Protein AF-A0A519KR76-F1 (afdb_monomer_lite)

Secondary structure (DSSP, 8-state):
--TTGGGS-EEEEEEEETTEEEEEEEEEE--TT-SSEEEEEEEEEETT----PPP----------EEEE--PPPPTTSPPPBTTEESS--HHHHHHHTT--S-EEEEEEEESS-S-TT-TTSB--PPPPPP---HHHHHHHHHHHHHHHHHHHHHHHHHHHHH-S-----------------

pLDDT: mean 88.26, std 15.92, range [43.22, 98.44]

Sequence (182 aa):
VCPGLASAPFIELQSIHDGEAGVRLISACKPAGADFSLLIDRGFVGDGVTARPRVVETTLPLVMVGEFRTFDKPGAMSPAPRDGRFYARDTAAMAKALNVTGPVRPEAVFAVTAVNPEFPALRPSAPPAAFSNNHLGYAMTWFGLAIALVGFYVALLRRRTKKDVPQEASHRVRGDRKEEKS

Structure (mmCIF, N/CA/C/O backbone):
data_AF-A0A519KR76-F1
#
_entry.id   AF-A0A519KR76-F1
#
loop_
_atom_site.group_PDB
_atom_site.id
_atom_site.type_symbol
_atom_site.label_atom_id
_atom_site.label_alt_id
_atom_site.label_comp_id
_atom_site.label_asym_id
_atom_site.label_entity_id
_atom_site.label_seq_id
_atom_site.pdbx_PDB_ins_code
_atom_site.Cartn_x
_atom_site.Cartn_y
_atom_site.Cartn_z
_atom_site.occupancy
_atom_site.B_iso_or_equiv
_atom_site.auth_seq_id
_atom_site.auth_comp_id
_atom_site.auth_asym_id
_atom_site.auth_atom_id
_atom_site.pdbx_PDB_model_num
ATOM 1 N N . VAL A 1 1 ? -6.112 8.159 15.995 1.00 92.31 1 VAL A N 1
ATOM 2 C CA . VAL A 1 1 ? -6.722 6.881 16.438 1.00 92.31 1 VAL A CA 1
ATOM 3 C C . VAL A 1 1 ? -7.480 6.283 15.271 1.00 92.31 1 VAL A C 1
ATOM 5 O O . VAL A 1 1 ? -8.231 7.018 14.636 1.00 92.31 1 VAL A O 1
ATOM 8 N N . CYS A 1 2 ? -7.280 4.997 14.999 1.00 95.81 2 CYS A N 1
ATOM 9 C CA . CYS A 1 2 ? -7.997 4.232 13.982 1.00 95.81 2 CYS A CA 1
ATOM 10 C C . CYS A 1 2 ? -8.866 3.161 14.659 1.00 95.81 2 CYS A C 1
ATOM 12 O O . CYS A 1 2 ? -8.342 2.106 15.013 1.00 95.81 2 CYS A O 1
ATOM 14 N N . PRO A 1 3 ? -10.162 3.424 14.900 1.00 96.06 3 PRO A N 1
ATOM 15 C CA . PRO A 1 3 ? -11.053 2.451 15.526 1.00 96.06 3 PRO A CA 1
ATOM 16 C C . PRO A 1 3 ? -11.141 1.157 14.705 1.00 96.06 3 PRO A C 1
ATOM 18 O O . PRO A 1 3 ? -11.300 1.209 13.489 1.00 96.06 3 PRO A O 1
ATOM 21 N N . GLY A 1 4 ? -11.018 0.006 15.365 1.00 95.62 4 GLY A N 1
ATOM 22 C CA . GLY A 1 4 ? -11.203 -1.317 14.761 1.00 95.62 4 GLY A CA 1
ATOM 23 C C . GLY A 1 4 ? -10.078 -1.813 13.850 1.00 95.62 4 GLY A C 1
ATOM 24 O O . GLY A 1 4 ? -10.179 -2.916 13.320 1.00 95.62 4 GLY A O 1
ATOM 25 N N . LEU A 1 5 ? -8.991 -1.050 13.666 1.00 96.88 5 LEU A N 1
ATOM 26 C CA . LEU A 1 5 ? -7.976 -1.356 12.648 1.00 96.88 5 LEU A CA 1
ATOM 27 C C . LEU A 1 5 ? -7.366 -2.764 12.773 1.00 96.88 5 LEU A C 1
ATOM 29 O O . LEU A 1 5 ? -7.145 -3.423 11.759 1.00 96.88 5 LEU A O 1
ATOM 33 N N . ALA A 1 6 ? -7.111 -3.239 13.996 1.00 96.00 6 ALA A N 1
ATOM 34 C CA . ALA A 1 6 ? -6.491 -4.546 14.228 1.00 96.00 6 ALA A CA 1
ATOM 35 C C . ALA A 1 6 ? -7.322 -5.716 13.674 1.00 96.00 6 ALA A C 1
ATOM 37 O O . ALA A 1 6 ? -6.754 -6.730 13.270 1.00 96.00 6 ALA A O 1
ATOM 38 N N . SER A 1 7 ? -8.645 -5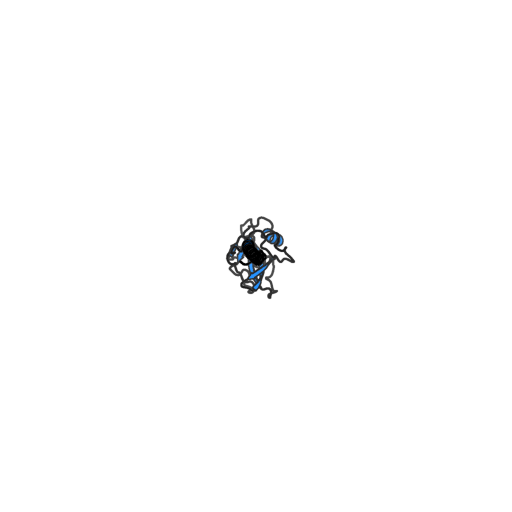.576 13.601 1.00 96.25 7 SER A N 1
ATOM 39 C CA . SER A 1 7 ? -9.553 -6.615 13.107 1.00 96.25 7 SER A CA 1
ATOM 40 C C . SER A 1 7 ? -10.289 -6.212 11.828 1.00 96.25 7 SER A C 1
ATOM 42 O O . SER A 1 7 ? -11.201 -6.919 11.397 1.00 96.25 7 SER A O 1
ATOM 44 N N . ALA A 1 8 ? -9.906 -5.091 11.211 1.00 97.00 8 ALA A N 1
ATOM 45 C CA . ALA A 1 8 ? -10.529 -4.599 9.994 1.00 97.00 8 ALA A CA 1
ATOM 46 C C . ALA A 1 8 ? -10.251 -5.536 8.803 1.00 97.00 8 ALA A C 1
ATOM 48 O O . ALA A 1 8 ? -9.183 -6.167 8.753 1.00 97.00 8 ALA A O 1
ATOM 49 N N . PRO A 1 9 ? -11.162 -5.585 7.809 1.00 97.06 9 PRO A N 1
ATOM 50 C CA . PRO A 1 9 ? -10.884 -6.209 6.524 1.00 97.06 9 PRO A CA 1
ATOM 51 C C . PRO A 1 9 ? -9.596 -5.663 5.906 1.00 97.06 9 PRO A C 1
ATOM 53 O O . PRO A 1 9 ? -9.215 -4.503 6.112 1.00 97.06 9 PRO A O 1
ATOM 56 N N . PHE A 1 10 ? -8.917 -6.507 5.143 1.00 97.25 10 PHE A N 1
ATOM 57 C CA . PHE A 1 10 ? -7.688 -6.146 4.459 1.00 97.25 10 PHE A CA 1
ATOM 58 C C . PHE A 1 10 ? -7.647 -6.753 3.059 1.00 97.25 10 PHE A C 1
ATOM 60 O O . PHE A 1 10 ? -8.273 -7.778 2.795 1.00 97.25 10 PHE A O 1
ATOM 67 N N . ILE A 1 11 ? -6.878 -6.115 2.184 1.00 97.81 11 ILE A N 1
ATOM 68 C CA . ILE A 1 11 ? -6.411 -6.700 0.927 1.00 97.81 11 ILE A CA 1
ATOM 69 C C . ILE A 1 11 ? -4.940 -7.074 1.068 1.00 97.81 11 ILE A C 1
ATOM 71 O O . ILE A 1 11 ? -4.237 -6.578 1.956 1.00 97.81 11 ILE A O 1
ATOM 75 N N . GLU A 1 12 ? -4.469 -7.938 0.178 1.00 97.88 12 GLU A N 1
ATOM 76 C CA . GLU A 1 12 ? -3.053 -8.276 0.086 1.00 97.88 12 GLU A CA 1
ATOM 77 C C . GLU A 1 12 ? -2.405 -7.475 -1.038 1.00 97.88 12 GLU A C 1
ATOM 79 O O . GLU A 1 12 ? -2.905 -7.451 -2.157 1.00 97.88 12 GLU A O 1
ATOM 84 N N . LEU A 1 13 ? -1.270 -6.844 -0.769 1.00 97.38 13 LEU A N 1
ATOM 85 C CA . LEU A 1 13 ? -0.443 -6.201 -1.782 1.00 97.38 13 LEU A CA 1
ATOM 86 C C . LEU A 1 13 ? 0.852 -6.996 -1.936 1.00 97.38 13 LEU A C 1
ATOM 88 O O . LEU A 1 13 ? 1.655 -7.037 -1.005 1.00 97.38 13 LEU A O 1
ATOM 92 N N . GLN A 1 14 ? 1.075 -7.598 -3.105 1.00 96.88 14 GLN A N 1
ATOM 93 C CA . GLN A 1 14 ? 2.313 -8.314 -3.406 1.00 96.88 14 GLN A CA 1
ATOM 94 C C . GLN A 1 14 ? 3.514 -7.394 -3.178 1.00 96.88 14 GLN A C 1
ATOM 96 O O . GLN A 1 14 ? 3.556 -6.256 -3.657 1.00 96.88 14 GLN A O 1
ATOM 101 N N . SER A 1 15 ? 4.500 -7.882 -2.431 1.00 95.25 15 SER A N 1
ATOM 102 C CA . SER A 1 15 ? 5.673 -7.098 -2.083 1.00 95.25 15 SER A CA 1
ATOM 103 C C . SER A 1 15 ? 6.906 -7.967 -1.877 1.00 95.25 15 SER A C 1
ATOM 105 O O . SER A 1 15 ? 6.834 -9.192 -1.804 1.00 95.25 15 SER A O 1
ATOM 107 N N . ILE A 1 16 ? 8.044 -7.292 -1.783 1.00 94.12 16 ILE A N 1
ATOM 108 C CA . ILE A 1 16 ? 9.304 -7.870 -1.337 1.00 94.12 16 ILE A CA 1
ATOM 109 C C . ILE A 1 16 ? 9.778 -7.007 -0.175 1.00 94.12 16 ILE A C 1
ATOM 111 O O . ILE A 1 16 ? 9.746 -5.776 -0.264 1.00 94.12 16 ILE A O 1
ATOM 115 N N . HIS A 1 17 ? 10.206 -7.644 0.905 1.00 93.25 17 HIS A N 1
ATOM 116 C CA . HIS A 1 17 ? 10.766 -6.967 2.064 1.00 93.25 17 HIS A CA 1
ATOM 117 C C . HIS A 1 17 ? 12.073 -7.654 2.446 1.00 93.25 17 HIS A C 1
ATOM 119 O O . HIS A 1 17 ? 12.081 -8.837 2.764 1.00 93.25 17 HIS A O 1
ATOM 125 N N . ASP A 1 18 ? 13.181 -6.916 2.348 1.00 90.12 18 ASP A N 1
ATOM 126 C CA . ASP A 1 18 ? 14.533 -7.390 2.672 1.00 90.12 18 ASP A CA 1
ATOM 127 C C . ASP A 1 18 ? 14.918 -8.698 1.954 1.00 90.12 18 ASP A C 1
ATOM 129 O O . ASP A 1 18 ? 15.531 -9.598 2.520 1.00 90.12 18 ASP A O 1
ATOM 133 N N . GLY A 1 19 ? 14.538 -8.800 0.675 1.00 91.50 19 GLY A N 1
ATOM 134 C CA . GLY A 1 19 ? 14.812 -9.961 -0.181 1.00 91.50 19 GLY A CA 1
ATOM 135 C C . GLY A 1 19 ? 13.805 -11.107 -0.050 1.00 91.50 19 GLY A C 1
ATOM 136 O O . GLY A 1 19 ? 13.842 -12.037 -0.851 1.00 91.50 19 GLY A O 1
ATOM 137 N N . GLU A 1 20 ? 12.874 -11.030 0.898 1.00 95.88 20 GLU A N 1
ATOM 138 C CA . GLU A 1 20 ? 11.821 -12.024 1.086 1.00 95.88 20 GLU A CA 1
ATOM 139 C C . GLU A 1 20 ? 10.567 -11.656 0.285 1.00 95.88 20 GLU A C 1
ATOM 141 O O . GLU A 1 20 ? 10.082 -10.523 0.356 1.00 95.88 20 GLU A O 1
ATOM 146 N N . ALA A 1 21 ? 10.025 -12.616 -0.468 1.00 97.00 21 ALA A N 1
ATOM 147 C CA . ALA A 1 21 ? 8.749 -12.468 -1.160 1.00 97.00 21 ALA A CA 1
ATOM 148 C C . ALA A 1 21 ? 7.571 -12.676 -0.197 1.00 97.00 21 ALA A C 1
ATOM 150 O O . ALA A 1 21 ? 7.602 -13.529 0.694 1.00 97.00 21 ALA A O 1
ATOM 151 N N . GLY A 1 22 ? 6.530 -11.870 -0.370 1.00 97.38 22 GLY A N 1
ATOM 152 C CA . GLY A 1 22 ? 5.353 -11.942 0.474 1.00 97.38 22 GLY A CA 1
ATOM 153 C C . GLY A 1 22 ? 4.309 -10.906 0.110 1.00 97.38 22 GLY A C 1
ATOM 154 O O . GLY A 1 22 ? 4.250 -10.383 -1.008 1.00 97.38 22 GLY A O 1
ATOM 155 N N . VAL A 1 23 ? 3.488 -10.571 1.093 1.00 97.75 23 VAL A N 1
ATOM 156 C CA . VAL A 1 23 ? 2.399 -9.614 0.943 1.00 97.75 23 VAL A CA 1
ATOM 157 C C . VAL A 1 23 ? 2.402 -8.593 2.062 1.00 97.75 23 VAL A C 1
ATOM 159 O O . VAL A 1 23 ? 2.822 -8.854 3.186 1.00 97.75 23 VAL A O 1
ATOM 162 N N . ARG A 1 24 ? 1.893 -7.408 1.751 1.00 97.94 24 ARG A N 1
ATOM 163 C CA . ARG A 1 24 ? 1.540 -6.385 2.729 1.00 97.94 24 ARG A CA 1
ATOM 164 C C . ARG A 1 24 ? 0.043 -6.402 2.968 1.00 97.94 24 ARG A C 1
ATOM 166 O O . ARG A 1 24 ? -0.722 -6.527 2.012 1.00 97.94 24 ARG A O 1
ATOM 173 N N . LEU A 1 25 ? -0.368 -6.290 4.228 1.00 97.94 25 LEU A N 1
ATOM 174 C CA . LEU A 1 25 ? -1.784 -6.271 4.592 1.00 97.94 25 LEU A CA 1
ATOM 175 C C . LEU A 1 25 ? -2.265 -4.826 4.671 1.00 97.94 25 LEU A C 1
ATOM 177 O O . LEU A 1 25 ? -1.837 -4.071 5.546 1.00 97.94 25 LEU A O 1
ATOM 181 N N . ILE A 1 26 ? -3.153 -4.447 3.755 1.00 98.06 26 ILE A N 1
ATOM 182 C CA . ILE A 1 26 ? -3.655 -3.076 3.650 1.00 98.06 26 ILE A CA 1
ATOM 183 C C . ILE A 1 26 ? -5.104 -3.033 4.119 1.00 98.06 26 ILE A C 1
ATOM 185 O O . ILE A 1 26 ? -5.958 -3.699 3.538 1.00 98.06 26 ILE A O 1
ATOM 189 N N . SER A 1 27 ? -5.390 -2.224 5.134 1.00 98.06 27 SER A N 1
ATOM 190 C CA . SER A 1 27 ? -6.745 -1.971 5.636 1.00 98.06 27 SER A CA 1
ATOM 191 C C . SER A 1 27 ? -7.140 -0.517 5.410 1.00 98.06 27 SER A C 1
ATOM 193 O O . SER A 1 27 ? -6.290 0.367 5.327 1.00 98.06 27 SER A O 1
ATOM 195 N N . ALA A 1 28 ? -8.439 -0.247 5.354 1.00 97.75 28 ALA A N 1
ATOM 196 C CA . ALA A 1 28 ? -8.941 1.116 5.414 1.00 97.75 28 ALA A CA 1
ATOM 197 C C . ALA A 1 28 ? -9.166 1.517 6.875 1.00 97.75 28 ALA A C 1
ATOM 199 O O . ALA A 1 28 ? -9.645 0.725 7.684 1.00 97.75 28 ALA A O 1
ATOM 200 N N . CYS A 1 29 ? -8.846 2.762 7.207 1.00 97.06 29 CYS A N 1
ATOM 201 C CA . CYS A 1 29 ? -9.194 3.378 8.478 1.00 97.06 29 CYS A CA 1
ATOM 202 C C . CYS A 1 29 ? -9.890 4.706 8.210 1.00 97.06 29 CYS A C 1
ATOM 204 O O . CYS A 1 29 ? -9.351 5.545 7.492 1.00 97.06 29 CYS A O 1
ATOM 206 N N . LYS A 1 30 ? -11.032 4.934 8.858 1.00 96.94 30 LYS A N 1
ATOM 207 C CA . LYS A 1 30 ? -11.577 6.276 9.058 1.00 96.94 30 LYS A CA 1
ATOM 208 C C . LYS A 1 30 ? -11.102 6.780 10.425 1.00 96.94 30 LYS A C 1
ATOM 210 O O . LYS A 1 30 ? -11.570 6.255 11.440 1.00 96.94 30 LYS A O 1
ATOM 215 N N . PRO A 1 31 ? -10.145 7.726 10.496 1.00 96.44 31 PRO A N 1
ATOM 216 C CA . PRO A 1 31 ? -9.659 8.218 11.777 1.00 96.44 31 PRO A CA 1
ATOM 217 C C . PRO A 1 31 ? -10.792 8.820 12.610 1.00 96.44 31 PRO A C 1
ATOM 219 O O . PRO A 1 31 ? -11.720 9.426 12.073 1.00 96.44 31 PRO A O 1
ATOM 222 N N . ALA A 1 32 ? -10.711 8.676 13.932 1.00 95.00 32 ALA A N 1
ATOM 223 C CA . ALA A 1 32 ? -11.700 9.263 14.831 1.00 95.00 32 ALA A CA 1
ATOM 224 C C . ALA A 1 32 ? -11.806 10.785 14.606 1.00 95.00 32 ALA A C 1
ATOM 226 O O . ALA A 1 32 ? -10.798 11.488 14.662 1.00 95.00 32 ALA A O 1
ATOM 227 N N . GLY A 1 33 ? -13.021 11.274 14.339 1.00 94.25 33 GLY A N 1
ATOM 228 C CA . GLY A 1 33 ? -13.296 12.690 14.070 1.00 94.25 33 GLY A CA 1
ATOM 229 C C . GLY A 1 33 ? -12.981 13.172 12.647 1.00 94.25 33 GLY A C 1
ATOM 230 O O . GLY A 1 33 ? -13.240 14.332 12.352 1.00 94.25 33 GLY A O 1
ATOM 231 N N . ALA A 1 34 ? -12.459 12.315 11.764 1.00 95.25 34 ALA A N 1
ATOM 232 C CA . ALA A 1 34 ? -12.216 12.659 10.365 1.00 95.25 34 ALA A CA 1
ATOM 233 C C . ALA A 1 34 ? -13.414 12.304 9.468 1.00 95.25 34 ALA A C 1
ATOM 235 O O . ALA A 1 34 ? -14.146 11.340 9.711 1.00 95.25 34 ALA A O 1
ATOM 236 N N . ASP A 1 35 ? -13.586 13.059 8.388 1.00 95.81 35 ASP A N 1
ATOM 237 C CA . ASP A 1 35 ? -14.568 12.828 7.323 1.00 95.81 35 ASP A CA 1
ATOM 238 C C . ASP A 1 35 ? -13.995 12.035 6.134 1.00 95.81 35 ASP A C 1
ATOM 240 O O . ASP A 1 35 ? -14.738 11.638 5.238 1.00 95.81 35 ASP A O 1
ATOM 244 N N . PHE A 1 36 ? -12.696 11.733 6.162 1.00 96.81 36 PHE A N 1
ATOM 245 C CA . PHE A 1 36 ? -11.980 10.963 5.149 1.00 96.81 36 PHE A CA 1
ATOM 246 C C . PHE A 1 36 ? -11.466 9.621 5.683 1.00 96.81 36 PHE A C 1
ATOM 248 O O . PHE A 1 36 ? -11.315 9.414 6.888 1.00 96.81 36 PHE A O 1
ATOM 255 N N . SER A 1 37 ? -11.134 8.720 4.761 1.00 97.75 37 SER A N 1
ATOM 256 C CA . SER A 1 37 ? -10.441 7.463 5.042 1.00 97.75 37 SER A CA 1
ATOM 257 C C . SER A 1 37 ? -8.987 7.501 4.577 1.00 97.75 37 SER A C 1
ATOM 259 O O . SER A 1 37 ? -8.641 8.156 3.591 1.00 97.75 37 SER A O 1
ATOM 261 N N . LEU A 1 38 ? -8.144 6.762 5.287 1.00 97.31 38 LEU A N 1
ATOM 262 C CA . LEU A 1 38 ? -6.752 6.481 4.963 1.00 97.31 38 LEU A CA 1
ATOM 263 C C . LEU A 1 38 ? -6.607 4.998 4.633 1.00 97.31 38 LEU A C 1
ATOM 265 O O . LEU A 1 38 ? -7.236 4.152 5.274 1.00 97.31 38 LEU A O 1
ATOM 269 N N . LEU A 1 39 ? -5.733 4.682 3.682 1.00 98.00 39 LEU A N 1
ATOM 270 C CA . LEU A 1 39 ? -5.220 3.324 3.552 1.00 98.00 39 LEU A CA 1
ATOM 271 C C . LEU A 1 39 ? -4.053 3.144 4.511 1.00 98.00 39 LEU A C 1
ATOM 273 O O . LEU A 1 39 ? -3.123 3.949 4.532 1.00 98.00 39 LEU A O 1
ATOM 277 N N . ILE A 1 40 ? -4.115 2.086 5.304 1.00 98.12 40 ILE A N 1
ATOM 278 C CA . ILE A 1 40 ? -3.119 1.747 6.305 1.00 98.12 40 ILE A CA 1
ATOM 279 C C . ILE A 1 40 ? -2.450 0.446 5.895 1.00 98.12 40 ILE A C 1
ATOM 281 O O . ILE A 1 40 ? -3.087 -0.606 5.854 1.00 98.12 40 ILE A O 1
ATOM 285 N N . ASP A 1 41 ? -1.157 0.519 5.624 1.00 98.12 41 ASP A N 1
ATOM 286 C CA . ASP A 1 41 ? -0.307 -0.649 5.499 1.00 98.12 41 ASP A CA 1
ATOM 287 C C . ASP A 1 41 ? 0.091 -1.112 6.903 1.00 98.12 41 ASP A C 1
ATOM 289 O O . ASP A 1 41 ? 0.814 -0.420 7.623 1.00 98.12 41 ASP A O 1
ATOM 293 N N . ARG A 1 42 ? -0.430 -2.270 7.311 1.00 97.88 42 ARG A N 1
ATOM 294 C CA . ARG A 1 42 ? -0.236 -2.833 8.655 1.00 97.88 42 ARG A CA 1
ATOM 295 C C . ARG A 1 42 ? 1.129 -3.502 8.816 1.00 97.88 42 ARG A C 1
ATOM 297 O O . ARG A 1 42 ? 1.527 -3.778 9.945 1.00 97.88 42 ARG A O 1
ATOM 304 N N . GLY A 1 43 ? 1.823 -3.779 7.713 1.00 97.50 43 GLY A N 1
ATOM 305 C CA . GLY A 1 43 ? 3.083 -4.508 7.689 1.00 97.50 43 GLY A CA 1
ATOM 306 C C . GLY A 1 43 ? 3.139 -5.605 6.629 1.00 97.50 43 GLY A C 1
ATOM 307 O O . GLY A 1 43 ? 2.197 -5.832 5.867 1.00 97.50 43 GLY A O 1
ATOM 308 N N . PHE A 1 44 ? 4.274 -6.297 6.611 1.00 98.06 44 PHE A N 1
ATOM 309 C CA . PHE A 1 44 ? 4.620 -7.372 5.686 1.00 98.06 44 PHE A CA 1
ATOM 310 C C . PHE A 1 44 ? 4.490 -8.758 6.334 1.00 98.06 44 PHE A C 1
ATOM 312 O O . PHE A 1 44 ? 4.830 -8.939 7.502 1.00 98.06 44 PHE A O 1
ATOM 319 N N . VAL A 1 45 ? 4.058 -9.742 5.546 1.00 97.75 45 VAL A N 1
ATOM 320 C CA . VAL A 1 45 ? 4.002 -11.170 5.881 1.00 97.75 45 VAL A CA 1
ATOM 321 C C . VAL A 1 45 ? 4.643 -11.953 4.735 1.00 97.75 45 VAL A C 1
ATOM 323 O O . VAL A 1 45 ? 4.289 -11.737 3.576 1.00 97.75 45 VAL A O 1
ATOM 326 N N . GLY A 1 46 ? 5.570 -12.859 5.046 1.00 98.00 46 GLY A N 1
ATOM 327 C CA . GLY A 1 46 ? 6.224 -13.711 4.048 1.00 98.00 46 GLY A CA 1
ATOM 328 C C . GLY A 1 46 ? 5.284 -14.752 3.438 1.00 98.00 46 GLY A C 1
ATOM 329 O O . GLY A 1 46 ? 4.355 -15.216 4.101 1.00 98.00 46 GLY A O 1
ATOM 330 N N . ASP A 1 47 ? 5.545 -15.166 2.195 1.00 96.00 47 ASP A N 1
ATOM 331 C CA . ASP A 1 47 ? 4.698 -16.133 1.470 1.00 96.00 47 ASP A CA 1
ATOM 332 C C . ASP A 1 47 ? 4.595 -17.503 2.172 1.00 96.00 47 ASP A C 1
ATOM 334 O O . ASP A 1 47 ? 3.591 -18.200 2.031 1.00 96.00 47 ASP A O 1
ATOM 338 N N . GLY A 1 48 ? 5.595 -17.882 2.979 1.00 95.56 48 GLY A N 1
ATOM 339 C CA . GLY A 1 48 ? 5.575 -19.118 3.773 1.00 95.56 48 GLY A CA 1
ATOM 340 C C . GLY A 1 48 ? 4.583 -19.110 4.944 1.00 95.56 48 GLY A C 1
ATOM 341 O O . GLY A 1 48 ? 4.326 -20.155 5.540 1.00 95.56 48 GLY A O 1
ATOM 342 N N . VAL A 1 49 ? 4.011 -17.953 5.287 1.00 97.31 49 VAL A N 1
ATOM 343 C CA . VAL A 1 49 ? 3.029 -17.812 6.366 1.00 97.31 49 VAL A CA 1
ATOM 344 C C . VAL A 1 49 ? 1.635 -17.744 5.755 1.00 97.31 49 VAL A C 1
ATOM 346 O O . VAL A 1 49 ? 1.279 -16.768 5.099 1.00 97.31 49 VAL A O 1
ATOM 349 N N . THR A 1 50 ? 0.809 -18.758 6.005 1.00 95.00 50 THR A N 1
ATOM 350 C CA . THR A 1 50 ? -0.585 -18.812 5.520 1.00 95.00 50 THR A CA 1
ATOM 351 C C . THR A 1 50 ? -1.585 -18.201 6.499 1.00 95.00 50 THR A C 1
ATOM 353 O O . THR A 1 50 ? -2.641 -17.7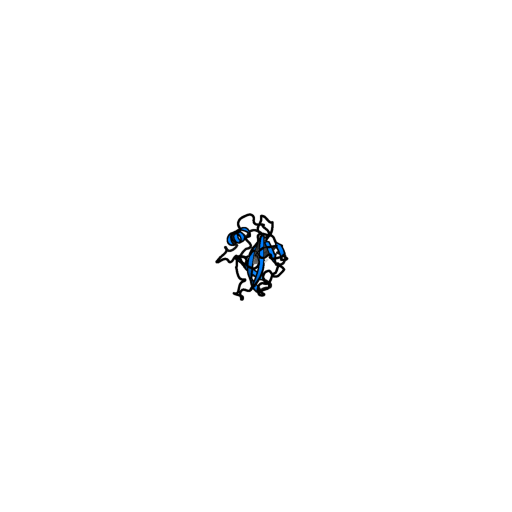26 6.088 1.00 95.00 50 THR A O 1
ATOM 356 N N . ALA A 1 51 ? -1.253 -18.171 7.793 1.00 96.69 51 ALA A N 1
ATOM 357 C CA . ALA A 1 51 ? -2.082 -17.546 8.816 1.00 96.69 51 ALA A CA 1
ATOM 358 C C . ALA A 1 51 ? -2.251 -16.039 8.557 1.00 96.69 51 ALA A C 1
ATOM 360 O O . ALA A 1 51 ? -1.360 -15.372 8.021 1.00 96.69 51 ALA A O 1
ATOM 361 N N . ARG A 1 52 ? -3.404 -15.494 8.948 1.00 95.94 52 ARG A N 1
ATOM 362 C CA . ARG A 1 52 ? -3.731 -14.070 8.821 1.00 95.94 52 ARG A CA 1
ATOM 363 C C . ARG A 1 52 ? -4.393 -13.548 10.097 1.00 95.94 52 ARG A C 1
ATOM 365 O O . ARG A 1 52 ? -5.017 -14.341 10.806 1.00 95.94 52 ARG A O 1
ATOM 372 N N . PRO A 1 53 ? -4.299 -12.234 10.378 1.00 96.19 53 PRO A N 1
ATOM 373 C CA . PRO A 1 53 ? -5.057 -11.618 11.458 1.00 96.19 53 PRO A CA 1
ATOM 374 C C . PRO A 1 53 ? -6.554 -11.890 11.318 1.00 96.19 53 PRO A C 1
ATOM 376 O O . PRO A 1 53 ? -7.103 -11.900 10.213 1.00 96.19 53 PRO A O 1
ATOM 379 N N . ARG A 1 54 ? -7.225 -12.086 12.452 1.00 95.19 54 ARG A N 1
ATOM 380 C CA . ARG A 1 54 ? -8.667 -12.329 12.479 1.00 95.19 54 ARG A CA 1
ATOM 381 C C . ARG A 1 54 ? -9.421 -11.078 12.016 1.00 95.19 54 ARG A C 1
ATOM 383 O O . ARG A 1 54 ? -9.149 -9.982 12.498 1.00 95.19 54 ARG A O 1
ATOM 390 N N . VAL A 1 55 ? -10.411 -11.261 11.145 1.00 96.12 55 VAL A N 1
ATOM 391 C CA . VAL A 1 55 ? -11.315 -10.188 10.705 1.00 96.12 55 VAL A CA 1
ATOM 392 C C . VAL A 1 55 ? -12.606 -10.246 11.516 1.00 96.12 55 VAL A C 1
ATOM 394 O O . VAL A 1 55 ? -13.290 -11.270 11.523 1.00 96.12 55 VAL A O 1
ATOM 397 N N . VAL A 1 56 ? -12.910 -9.166 12.237 1.00 95.12 56 VAL A N 1
ATOM 398 C CA . VAL A 1 56 ? -14.109 -9.006 13.077 1.00 95.12 56 VAL A CA 1
ATOM 399 C C . VAL A 1 56 ? -14.487 -7.534 13.112 1.00 95.12 56 VAL A C 1
ATOM 401 O O . VAL A 1 56 ? -13.621 -6.675 13.288 1.00 95.12 56 VAL A O 1
ATOM 404 N N . GLU A 1 57 ? -15.776 -7.235 13.012 1.00 91.25 57 GLU A N 1
ATOM 405 C CA . GLU A 1 57 ? -16.274 -5.877 13.213 1.00 91.25 57 GLU A CA 1
ATOM 406 C C . GLU A 1 57 ? -16.063 -5.443 14.666 1.00 91.25 57 GLU A C 1
ATOM 408 O O . GLU A 1 57 ? -16.624 -6.014 15.600 1.00 91.25 57 GLU A O 1
ATOM 413 N N . THR A 1 58 ? -15.214 -4.437 14.862 1.00 92.88 58 THR A N 1
ATOM 414 C CA . THR A 1 58 ? -14.970 -3.823 16.167 1.00 92.88 58 THR A CA 1
ATOM 415 C C . THR A 1 58 ? -14.739 -2.327 15.992 1.00 92.88 58 THR A C 1
ATOM 417 O O . THR A 1 58 ? -14.373 -1.856 14.917 1.00 92.88 58 THR A O 1
ATOM 420 N N . THR A 1 59 ? -14.930 -1.567 17.065 1.00 92.81 59 THR A N 1
ATOM 421 C CA . THR A 1 59 ? -14.639 -0.126 17.119 1.00 92.81 59 THR A CA 1
ATOM 422 C C . THR A 1 59 ? -13.589 0.199 18.179 1.00 92.81 59 THR A C 1
ATOM 424 O O . THR A 1 59 ? -13.426 1.356 18.565 1.00 92.81 59 THR A O 1
ATOM 427 N N . LEU A 1 60 ? -12.856 -0.819 18.653 1.00 94.56 60 LEU A N 1
ATOM 428 C CA . LEU A 1 60 ? -11.835 -0.649 19.681 1.00 94.56 60 LEU A CA 1
ATOM 429 C C . LEU A 1 60 ? -10.778 0.360 19.213 1.00 94.56 60 LEU A C 1
ATOM 431 O O . LEU A 1 60 ? -10.295 0.258 18.080 1.00 94.56 60 LEU A O 1
ATOM 435 N N . PRO A 1 61 ? -10.418 1.349 20.045 1.00 95.25 61 PRO A N 1
ATOM 436 C CA . PRO A 1 61 ? -9.466 2.367 19.645 1.00 95.25 61 PRO A CA 1
ATOM 437 C C . PRO A 1 61 ? -8.080 1.747 19.461 1.00 95.25 61 PRO A C 1
ATOM 439 O O . PRO A 1 61 ? -7.588 1.036 20.333 1.00 95.25 61 PRO A O 1
ATOM 442 N N . LEU A 1 62 ? -7.428 2.070 18.345 1.00 95.75 62 LEU A N 1
ATOM 443 C CA . LEU A 1 62 ? -6.036 1.711 18.102 1.00 95.75 62 LEU A CA 1
ATOM 444 C C . LEU A 1 62 ? -5.208 2.960 17.796 1.00 95.75 62 LEU A C 1
ATOM 446 O O . LEU A 1 62 ? -5.581 3.811 16.977 1.00 95.75 62 LEU A O 1
ATOM 450 N N . VAL A 1 63 ? -4.074 3.066 18.485 1.00 95.69 63 VAL A N 1
ATOM 451 C CA . VAL A 1 63 ? -3.047 4.084 18.262 1.00 95.69 63 VAL A CA 1
ATOM 452 C C . VAL A 1 63 ? -1.845 3.400 17.634 1.00 95.69 63 VAL A C 1
ATOM 454 O O . VAL A 1 63 ? -1.419 2.345 18.088 1.00 95.69 63 VAL A O 1
ATOM 457 N N . MET A 1 64 ? -1.313 4.005 16.582 1.00 95.00 64 MET A N 1
ATOM 458 C CA . MET A 1 64 ? -0.130 3.528 15.881 1.00 95.00 64 MET A CA 1
ATOM 459 C C . MET A 1 64 ? 0.712 4.722 15.460 1.00 95.00 64 MET A C 1
ATOM 461 O O . MET A 1 64 ? 0.176 5.807 15.215 1.00 95.00 64 MET A O 1
ATOM 465 N N . VAL A 1 65 ? 2.013 4.500 15.337 1.00 96.69 65 VAL A N 1
ATOM 466 C CA . VAL A 1 65 ? 2.906 5.416 14.633 1.00 96.69 65 VAL A CA 1
ATOM 467 C C . VAL A 1 65 ? 3.042 4.907 13.206 1.00 96.69 65 VAL A C 1
ATOM 469 O O . VAL A 1 65 ? 3.142 3.697 12.969 1.00 96.69 65 VAL A O 1
ATOM 472 N N . GLY A 1 66 ? 3.031 5.824 12.248 1.00 96.00 66 GLY A N 1
ATOM 473 C CA . GLY A 1 66 ? 3.242 5.469 10.860 1.00 96.00 66 GLY A CA 1
ATOM 474 C C . GLY A 1 66 ? 3.760 6.617 10.016 1.00 96.00 66 GLY A C 1
ATOM 475 O O . GLY A 1 66 ? 3.684 7.782 10.404 1.00 96.00 66 GLY A O 1
ATOM 476 N N . GLU A 1 67 ? 4.287 6.262 8.854 1.00 96.50 67 GLU A N 1
ATOM 477 C CA . GLU A 1 67 ? 4.828 7.199 7.878 1.00 96.50 67 GLU A CA 1
ATOM 478 C C . GLU A 1 67 ? 3.853 7.393 6.722 1.00 96.50 67 GLU A C 1
ATOM 480 O O . GLU A 1 67 ? 3.390 6.422 6.119 1.00 96.50 67 GLU A O 1
ATOM 485 N N . PHE A 1 68 ? 3.573 8.649 6.380 1.00 95.31 68 PHE A N 1
ATOM 486 C CA . PHE A 1 68 ? 2.772 8.984 5.208 1.00 95.31 68 PHE A CA 1
ATOM 487 C C . PHE A 1 68 ? 3.596 8.817 3.937 1.00 95.31 68 PHE A C 1
ATOM 489 O O . PHE A 1 68 ? 4.714 9.324 3.836 1.00 95.31 68 PHE A O 1
ATOM 496 N N . ARG A 1 69 ? 3.024 8.133 2.948 1.00 92.56 69 ARG A N 1
ATOM 497 C CA . ARG A 1 69 ? 3.629 7.937 1.633 1.00 92.56 69 ARG A CA 1
ATOM 498 C C . ARG A 1 69 ? 2.603 8.204 0.542 1.00 92.56 69 ARG A C 1
ATOM 500 O O . ARG A 1 69 ? 1.479 7.708 0.598 1.00 92.56 69 ARG A O 1
ATOM 507 N N . THR A 1 70 ? 3.032 8.948 -0.468 1.00 89.19 70 THR A N 1
ATOM 508 C CA . THR A 1 70 ? 2.279 9.158 -1.705 1.00 89.19 70 THR A CA 1
ATOM 509 C C . THR A 1 70 ? 2.842 8.243 -2.779 1.00 89.19 70 THR A C 1
ATOM 511 O O . THR A 1 70 ? 4.055 8.036 -2.850 1.00 89.19 70 THR A O 1
ATOM 514 N N . PHE A 1 71 ? 1.960 7.703 -3.612 1.00 84.44 71 PHE A N 1
ATOM 515 C CA . PHE A 1 71 ? 2.329 6.863 -4.741 1.00 84.44 71 PHE A CA 1
ATOM 516 C C . PHE A 1 71 ? 1.739 7.425 -6.020 1.00 84.44 71 PHE A C 1
ATOM 518 O O . PHE A 1 71 ? 0.618 7.939 -6.024 1.00 84.44 71 PHE A O 1
ATOM 525 N N . ASP A 1 72 ? 2.488 7.279 -7.104 1.00 84.19 72 ASP A N 1
ATOM 526 C CA . ASP A 1 72 ? 1.958 7.533 -8.432 1.00 84.19 72 ASP A CA 1
ATOM 527 C C . ASP A 1 72 ? 0.910 6.482 -8.790 1.00 84.19 72 ASP A C 1
ATOM 529 O O . ASP A 1 72 ? 0.963 5.328 -8.347 1.00 84.19 72 ASP A O 1
ATOM 533 N N . LYS A 1 73 ? -0.045 6.882 -9.632 1.00 86.25 73 LYS A N 1
ATOM 534 C CA . LYS A 1 73 ? -1.013 5.937 -10.181 1.00 86.25 73 LYS A CA 1
ATOM 535 C C . LYS A 1 73 ? -0.282 4.851 -10.977 1.00 86.25 73 LYS A C 1
ATOM 537 O O . LYS A 1 73 ? 0.627 5.178 -11.746 1.00 86.25 73 LYS A O 1
ATOM 542 N N . PRO A 1 74 ? -0.697 3.581 -10.854 1.00 89.50 74 PRO A N 1
ATOM 543 C CA . PRO A 1 74 ? -0.127 2.515 -11.664 1.00 89.50 74 PRO A CA 1
ATOM 544 C C . PRO A 1 74 ? -0.301 2.777 -13.164 1.00 89.50 74 PRO A C 1
ATOM 546 O O . PRO A 1 74 ? -1.325 3.301 -13.605 1.00 89.50 74 PRO A O 1
ATOM 549 N N . GLY A 1 75 ? 0.710 2.406 -13.950 1.00 87.62 75 GLY A N 1
ATOM 550 C CA . GLY A 1 75 ? 0.668 2.502 -15.410 1.00 87.62 75 GLY A CA 1
ATOM 551 C C . GLY A 1 75 ? -0.106 1.346 -16.052 1.00 87.62 75 GLY A C 1
ATOM 552 O O . GLY A 1 75 ? -0.438 0.361 -15.401 1.00 87.62 75 GLY A O 1
ATOM 553 N N . ALA A 1 76 ? -0.331 1.416 -17.367 1.00 87.25 76 ALA A N 1
ATOM 554 C CA . ALA A 1 76 ? -1.104 0.410 -18.113 1.00 87.25 76 ALA A CA 1
ATOM 555 C C . ALA A 1 76 ? -0.512 -1.016 -18.088 1.00 87.25 76 ALA A C 1
ATOM 557 O O . ALA A 1 76 ? -1.223 -1.984 -18.330 1.00 87.25 76 ALA A O 1
ATOM 558 N N . MET A 1 77 ? 0.785 -1.148 -17.795 1.00 87.62 77 MET A N 1
ATOM 559 C CA . MET A 1 77 ? 1.477 -2.438 -17.676 1.00 87.62 77 MET A CA 1
ATOM 560 C C . MET A 1 77 ? 1.352 -3.063 -16.278 1.00 87.62 77 MET A C 1
ATOM 562 O O . MET A 1 77 ? 1.823 -4.179 -16.063 1.00 87.62 77 MET A O 1
ATOM 566 N N . SER A 1 78 ? 0.770 -2.353 -15.308 1.00 88.56 78 SER A N 1
ATOM 567 C CA . SER A 1 78 ? 0.569 -2.884 -13.964 1.00 88.56 78 SER A CA 1
ATOM 568 C C . SER A 1 78 ? -0.509 -3.973 -13.983 1.00 88.56 78 SER A C 1
ATOM 570 O O . SER A 1 78 ? -1.614 -3.718 -14.464 1.00 88.56 78 SER A O 1
ATOM 572 N N . PRO A 1 79 ? -0.228 -5.181 -13.460 1.00 91.19 79 PRO A N 1
ATOM 573 C CA . PRO A 1 79 ? -1.215 -6.250 -13.433 1.00 91.19 79 PRO A CA 1
ATOM 574 C C . PRO A 1 79 ? -2.464 -5.851 -12.643 1.00 91.19 79 PRO A C 1
ATOM 576 O O . PRO A 1 79 ? -2.369 -5.257 -11.565 1.00 91.19 79 PRO A O 1
ATOM 579 N N . ALA A 1 80 ? -3.634 -6.223 -13.164 1.00 90.44 80 ALA A N 1
ATOM 580 C CA . ALA A 1 80 ? -4.890 -6.068 -12.445 1.00 90.44 80 ALA A CA 1
ATOM 581 C C . ALA A 1 80 ? -4.913 -6.945 -11.173 1.00 90.44 80 ALA A C 1
ATOM 583 O O . ALA A 1 80 ? -4.258 -7.994 -11.142 1.00 90.44 80 ALA A O 1
ATOM 584 N N . PRO A 1 81 ? -5.673 -6.555 -10.134 1.00 93.12 81 PRO A N 1
ATOM 585 C CA . PRO A 1 81 ? -5.854 -7.386 -8.949 1.00 93.12 81 PRO A CA 1
ATOM 586 C C . PRO A 1 81 ? -6.490 -8.742 -9.285 1.00 93.12 81 PRO A C 1
ATOM 588 O O . PRO A 1 81 ? -7.323 -8.834 -10.190 1.00 93.12 81 PRO A O 1
ATOM 591 N N . ARG A 1 82 ? -6.139 -9.789 -8.533 1.00 92.56 82 ARG A N 1
ATOM 592 C CA . ARG A 1 82 ? -6.698 -11.144 -8.660 1.00 92.56 82 ARG A CA 1
ATOM 593 C C . ARG A 1 82 ? -6.929 -11.736 -7.273 1.00 92.56 82 ARG A C 1
ATOM 595 O O . ARG A 1 82 ? -6.034 -11.672 -6.441 1.00 92.56 82 ARG A O 1
ATOM 602 N N . ASP A 1 83 ? -8.122 -12.274 -7.021 1.00 87.50 83 ASP A N 1
ATOM 603 C CA . ASP A 1 83 ? -8.489 -12.951 -5.763 1.00 87.50 83 ASP A CA 1
ATOM 604 C C . ASP A 1 83 ? -8.186 -12.132 -4.490 1.00 87.50 83 ASP A C 1
ATOM 606 O O . ASP A 1 83 ? -7.698 -12.647 -3.489 1.00 87.50 83 ASP A O 1
ATOM 610 N N . GLY A 1 84 ? -8.431 -10.816 -4.532 1.00 83.19 84 GLY A N 1
ATOM 611 C CA . GLY A 1 84 ? -8.152 -9.907 -3.408 1.00 83.19 84 GLY A CA 1
ATOM 612 C C . GLY A 1 84 ? -6.675 -9.521 -3.240 1.00 83.19 84 GLY A C 1
ATOM 613 O O . GLY A 1 84 ? -6.344 -8.752 -2.334 1.00 83.19 84 GLY A O 1
ATOM 614 N N . ARG A 1 85 ? -5.796 -9.997 -4.131 1.00 95.19 85 ARG A N 1
ATOM 615 C CA . ARG A 1 85 ? -4.382 -9.625 -4.198 1.00 95.19 85 ARG A CA 1
ATOM 616 C C . ARG A 1 85 ? -4.138 -8.547 -5.249 1.00 95.19 85 ARG A C 1
ATOM 618 O O . ARG A 1 85 ? -4.559 -8.657 -6.398 1.00 95.19 85 ARG A O 1
ATOM 625 N N . PHE A 1 86 ? -3.418 -7.511 -4.849 1.00 97.06 86 PHE A N 1
ATOM 626 C CA . PHE A 1 86 ? -2.998 -6.376 -5.657 1.00 97.06 86 PHE A CA 1
ATOM 627 C C . PHE A 1 86 ? -1.511 -6.491 -5.990 1.00 97.06 86 PHE A C 1
ATOM 629 O O . PHE A 1 86 ? -0.717 -6.971 -5.183 1.00 97.06 86 PHE A O 1
ATOM 636 N N . TYR A 1 87 ? -1.124 -6.004 -7.168 1.00 95.00 87 TYR A N 1
ATOM 637 C CA . TYR A 1 87 ? 0.271 -6.000 -7.637 1.00 95.00 87 TYR A CA 1
ATOM 638 C C . TYR A 1 87 ? 0.838 -4.588 -7.814 1.00 95.00 87 TYR A C 1
ATOM 640 O O . TYR A 1 87 ? 2.022 -4.417 -8.094 1.00 95.00 87 TYR A O 1
ATOM 648 N N . ALA A 1 88 ? -0.001 -3.569 -7.641 1.00 93.06 88 ALA A N 1
ATOM 649 C CA . ALA A 1 88 ? 0.376 -2.170 -7.705 1.00 93.06 88 ALA A CA 1
ATOM 650 C 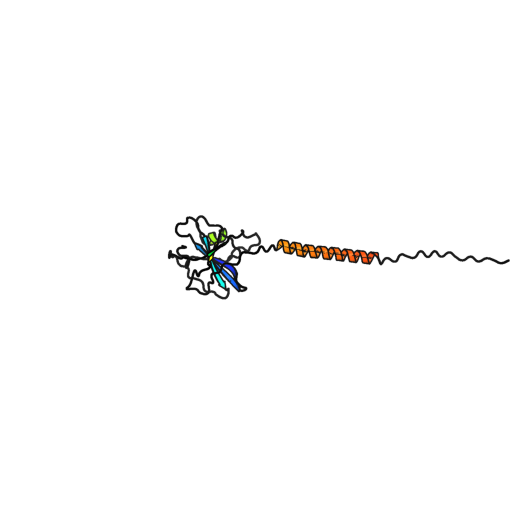C . ALA A 1 88 ? -0.376 -1.372 -6.635 1.00 93.06 88 ALA A C 1
ATOM 652 O O . ALA A 1 88 ? -1.465 -1.756 -6.201 1.00 93.06 88 ALA A O 1
ATOM 653 N N . ARG A 1 89 ? 0.212 -0.250 -6.212 1.00 92.62 89 ARG A N 1
ATOM 654 C CA . ARG A 1 89 ? -0.357 0.642 -5.195 1.00 92.62 89 ARG A CA 1
ATOM 655 C C . ARG A 1 89 ? -1.374 1.594 -5.825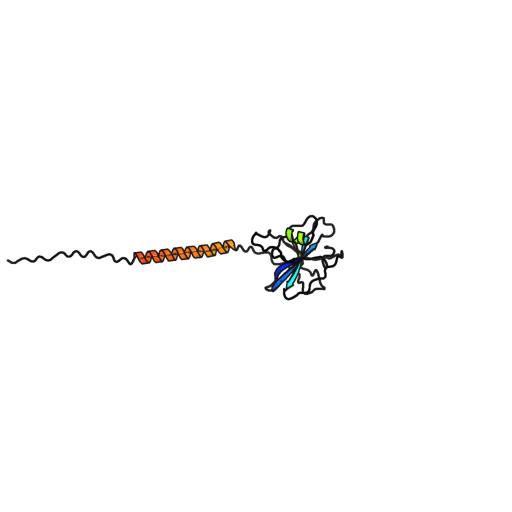 1.00 92.62 89 ARG A C 1
ATOM 657 O O . ARG A 1 89 ? -1.098 2.772 -6.007 1.00 92.62 89 ARG A O 1
ATOM 664 N N . ASP A 1 90 ? -2.545 1.069 -6.172 1.00 92.94 90 ASP A N 1
ATOM 665 C CA . ASP A 1 90 ? -3.685 1.878 -6.614 1.00 92.94 90 ASP A CA 1
ATOM 666 C C . ASP A 1 90 ? -4.577 2.248 -5.422 1.00 92.94 90 ASP A C 1
ATOM 668 O O . ASP A 1 90 ? -5.412 1.452 -4.989 1.00 92.94 90 ASP A O 1
ATOM 672 N N . THR A 1 91 ? -4.406 3.455 -4.877 1.00 93.75 91 THR A N 1
ATOM 673 C CA . THR A 1 91 ? -5.190 3.924 -3.724 1.00 93.75 91 THR A CA 1
ATOM 674 C C . THR A 1 91 ? -6.698 3.856 -3.981 1.00 93.75 91 THR A C 1
ATOM 676 O O . THR A 1 91 ? -7.455 3.450 -3.099 1.00 93.75 91 THR A O 1
ATOM 679 N N . ALA A 1 92 ? -7.152 4.200 -5.188 1.00 92.50 92 ALA A N 1
ATOM 680 C CA . ALA A 1 92 ? -8.576 4.220 -5.508 1.00 92.50 92 ALA A CA 1
ATOM 681 C C . ALA A 1 92 ? -9.141 2.799 -5.638 1.00 92.50 92 ALA A C 1
ATOM 683 O O . ALA A 1 92 ? -10.187 2.493 -5.060 1.00 92.50 92 ALA A O 1
ATOM 684 N N . ALA A 1 93 ? -8.445 1.912 -6.355 1.00 93.75 93 ALA A N 1
ATOM 685 C CA . ALA A 1 93 ? -8.898 0.534 -6.528 1.00 93.75 93 ALA A CA 1
ATOM 686 C C . ALA A 1 93 ? -8.836 -0.267 -5.216 1.00 93.75 93 ALA A C 1
ATOM 688 O O . ALA A 1 93 ? -9.763 -1.025 -4.925 1.00 93.75 93 ALA A O 1
ATOM 689 N N . MET A 1 94 ? -7.800 -0.065 -4.393 1.00 96.25 94 MET A N 1
ATOM 690 C CA . MET A 1 94 ? -7.693 -0.699 -3.073 1.00 96.25 94 MET A CA 1
ATOM 691 C C . MET A 1 94 ? -8.793 -0.209 -2.125 1.00 96.25 94 MET A C 1
ATOM 693 O O . MET A 1 94 ? -9.450 -1.026 -1.487 1.00 96.25 94 MET A O 1
ATOM 697 N N . ALA A 1 95 ? -9.057 1.101 -2.064 1.00 96.25 95 ALA A N 1
ATOM 698 C CA . ALA A 1 95 ? -10.140 1.632 -1.236 1.00 96.25 95 ALA A CA 1
ATOM 699 C C . ALA A 1 95 ? -11.518 1.112 -1.673 1.00 96.25 95 ALA A C 1
ATOM 701 O O . ALA A 1 95 ? -12.342 0.764 -0.827 1.00 96.25 95 ALA A O 1
ATOM 702 N N . LYS A 1 96 ? -11.748 0.982 -2.986 1.00 95.50 96 LYS A N 1
ATOM 703 C CA . LYS A 1 96 ? -12.966 0.365 -3.523 1.00 95.50 96 LYS A CA 1
ATOM 704 C C . LYS A 1 96 ? -13.097 -1.099 -3.093 1.00 95.50 96 LYS A C 1
ATOM 706 O O . LYS A 1 96 ? -14.171 -1.499 -2.663 1.00 95.50 96 LYS A O 1
ATOM 711 N N . ALA A 1 97 ? -12.023 -1.886 -3.179 1.00 96.31 97 ALA A N 1
ATOM 712 C CA . ALA A 1 97 ? -12.026 -3.287 -2.745 1.00 96.31 97 ALA A CA 1
ATOM 713 C C . ALA A 1 97 ? -12.244 -3.444 -1.230 1.00 96.31 97 ALA A C 1
ATOM 715 O O . ALA A 1 97 ? -12.807 -4.440 -0.786 1.00 96.31 97 ALA A O 1
ATOM 716 N N . LEU A 1 98 ? -11.848 -2.440 -0.448 1.00 96.81 98 LEU A N 1
ATOM 717 C CA . LEU A 1 98 ? -12.084 -2.352 0.994 1.00 96.81 98 LEU A CA 1
ATOM 718 C C . LEU A 1 98 ? -13.459 -1.755 1.353 1.00 96.81 98 LEU A C 1
ATOM 720 O O . LEU A 1 98 ? -13.705 -1.470 2.522 1.00 96.81 98 LEU A O 1
ATOM 724 N N . ASN A 1 99 ? -14.352 -1.569 0.373 1.00 96.25 99 ASN A N 1
ATOM 725 C CA . ASN A 1 99 ? -15.696 -1.006 0.542 1.00 96.25 99 ASN A CA 1
ATOM 726 C C . ASN A 1 99 ? -15.716 0.377 1.214 1.00 96.25 99 ASN A C 1
ATOM 728 O O . ASN A 1 99 ? -16.648 0.715 1.944 1.00 96.25 99 ASN A O 1
ATOM 732 N N . VAL A 1 100 ? -14.693 1.198 0.973 1.00 97.00 100 VAL A N 1
ATOM 733 C CA . VAL A 1 100 ? -14.647 2.547 1.535 1.00 97.00 100 VAL A CA 1
ATOM 734 C C . VAL A 1 100 ? -15.683 3.433 0.855 1.00 97.00 100 VAL A C 1
ATOM 736 O O . VAL A 1 100 ? -15.634 3.670 -0.352 1.00 97.00 100 VAL A O 1
ATOM 739 N N . THR A 1 101 ? -16.601 3.969 1.653 1.00 93.25 101 THR A N 1
ATOM 740 C CA . THR A 1 101 ? -17.581 4.966 1.223 1.00 93.25 101 THR A CA 1
ATOM 741 C C . THR A 1 101 ? -17.119 6.360 1.645 1.00 93.25 101 THR A C 1
ATOM 743 O O . THR A 1 101 ? -16.927 6.611 2.836 1.00 93.25 101 THR A O 1
ATOM 746 N N . GLY A 1 102 ? -16.977 7.280 0.689 1.00 94.31 102 GLY A N 1
ATOM 747 C CA . GLY A 1 102 ? -16.614 8.678 0.947 1.00 94.31 102 GLY A CA 1
ATOM 748 C C . GLY A 1 102 ? -15.177 9.042 0.550 1.00 94.31 102 GLY A C 1
ATOM 749 O O . GLY A 1 102 ? -14.539 8.304 -0.204 1.00 94.31 102 GLY A O 1
ATOM 750 N N . PRO A 1 103 ? -14.673 10.203 1.008 1.00 96.94 103 PRO A N 1
ATOM 751 C CA . PRO A 1 103 ? -13.359 10.708 0.627 1.00 96.94 103 PRO A CA 1
ATOM 752 C C . PRO A 1 103 ? -12.228 9.776 1.069 1.00 96.94 103 PRO A C 1
ATOM 754 O O . PRO A 1 103 ? -12.173 9.348 2.223 1.00 96.94 103 PRO A O 1
ATOM 757 N N . VAL A 1 104 ? -11.292 9.508 0.161 1.00 96.88 104 VAL A N 1
ATOM 758 C CA . VAL A 1 104 ? -10.069 8.745 0.432 1.00 96.88 104 VAL A CA 1
ATOM 759 C C . VAL A 1 104 ? -8.883 9.656 0.193 1.00 96.88 104 VAL A C 1
ATOM 761 O O . VAL A 1 104 ? -8.776 10.294 -0.855 1.00 96.88 104 VAL A O 1
ATOM 764 N N . ARG A 1 105 ? -7.993 9.727 1.176 1.00 95.94 105 ARG A N 1
ATOM 765 C CA . ARG A 1 105 ? -6.749 10.480 1.055 1.00 95.94 105 ARG A CA 1
ATOM 766 C C . ARG A 1 105 ? -5.798 9.796 0.067 1.00 95.94 105 ARG A C 1
ATOM 768 O O . ARG A 1 105 ? -5.729 8.568 0.060 1.00 95.94 105 ARG A O 1
ATOM 775 N N . PRO A 1 106 ? -5.071 10.559 -0.768 1.00 93.25 106 PRO A N 1
ATOM 776 C CA . PRO A 1 106 ? -4.116 9.981 -1.712 1.00 93.25 106 PRO A CA 1
ATOM 777 C C . PRO A 1 106 ? -2.931 9.305 -1.011 1.00 93.25 106 PRO A C 1
ATOM 779 O O . PRO A 1 106 ? -2.328 8.392 -1.576 1.00 93.25 106 PRO A O 1
ATOM 782 N N . GLU A 1 107 ? -2.604 9.738 0.207 1.00 94.50 107 GLU A N 1
ATOM 783 C CA . GLU A 1 107 ? -1.532 9.172 1.011 1.00 94.50 107 GLU A CA 1
ATOM 784 C C . GLU A 1 107 ? -1.966 7.870 1.700 1.00 94.50 107 GLU A C 1
ATOM 786 O O . GLU A 1 107 ? -3.044 7.785 2.295 1.00 94.50 107 GLU A O 1
ATOM 791 N N . ALA A 1 108 ? -1.081 6.874 1.690 1.00 95.38 108 ALA A N 1
ATOM 792 C CA . ALA A 1 108 ? -1.186 5.717 2.570 1.00 95.38 108 ALA A CA 1
ATOM 793 C C . ALA A 1 108 ? -0.271 5.897 3.787 1.00 95.38 108 ALA A C 1
ATOM 795 O O . ALA A 1 108 ? 0.762 6.567 3.713 1.00 95.38 108 ALA A O 1
ATOM 796 N N . VAL A 1 109 ? -0.631 5.268 4.902 1.00 97.31 109 VAL A N 1
ATOM 797 C CA . VAL A 1 109 ? 0.154 5.276 6.139 1.00 97.31 109 VAL A CA 1
ATOM 798 C C . VAL A 1 109 ? 0.795 3.913 6.336 1.00 97.31 109 VAL A C 1
ATOM 800 O O . VAL A 1 109 ? 0.095 2.909 6.424 1.00 97.31 109 VAL A O 1
ATOM 803 N N . PHE A 1 110 ? 2.118 3.877 6.447 1.00 97.38 110 PHE A N 1
ATOM 804 C CA . PHE A 1 110 ? 2.867 2.666 6.769 1.00 97.38 110 PHE A CA 1
ATOM 805 C C . PHE A 1 110 ? 3.042 2.556 8.269 1.00 97.38 110 PHE A C 1
ATOM 807 O O . PHE A 1 110 ? 3.695 3.407 8.864 1.00 97.38 110 PHE A O 1
ATOM 814 N N . ALA A 1 111 ? 2.484 1.512 8.875 1.00 97.75 111 ALA A N 1
ATOM 815 C CA . ALA A 1 111 ? 2.707 1.206 10.276 1.00 97.75 111 ALA A CA 1
ATOM 816 C C . ALA A 1 111 ? 4.200 0.982 10.544 1.00 97.75 111 ALA A C 1
ATOM 818 O O . ALA A 1 111 ? 4.827 0.136 9.904 1.00 97.75 111 ALA A O 1
ATOM 819 N N . VAL A 1 112 ? 4.746 1.703 11.523 1.00 96.44 112 VAL A N 1
ATOM 820 C CA . VAL A 1 112 ? 6.085 1.435 12.081 1.00 96.44 112 VAL A CA 1
ATOM 821 C C . VAL A 1 112 ? 6.012 0.844 13.492 1.00 96.44 112 VAL A C 1
ATOM 823 O O . VAL A 1 112 ? 7.010 0.387 14.035 1.00 96.44 112 VAL A O 1
ATOM 826 N N . THR A 1 113 ? 4.813 0.797 14.075 1.00 96.31 113 THR A N 1
ATOM 827 C CA . THR A 1 113 ? 4.488 0.059 15.304 1.00 96.31 113 THR A CA 1
ATOM 828 C C . THR A 1 113 ? 3.552 -1.104 14.988 1.00 96.31 113 THR A C 1
ATOM 830 O O . THR A 1 113 ? 2.766 -1.021 14.045 1.00 96.31 113 THR A O 1
ATOM 833 N N . ALA A 1 114 ? 3.584 -2.168 15.793 1.00 96.12 114 ALA A N 1
ATOM 834 C CA . ALA A 1 114 ? 2.734 -3.339 15.582 1.00 96.12 114 ALA A CA 1
ATOM 835 C C . ALA A 1 114 ? 1.238 -2.985 15.666 1.00 96.12 114 ALA A C 1
ATOM 837 O O . ALA A 1 114 ? 0.768 -2.497 16.692 1.00 96.12 114 ALA A O 1
ATOM 838 N N . VAL A 1 115 ? 0.493 -3.260 14.590 1.00 96.56 115 VAL A N 1
ATOM 839 C CA . VAL A 1 115 ? -0.980 -3.148 14.564 1.00 96.56 115 VAL A CA 1
ATOM 840 C C . VAL A 1 115 ? -1.639 -4.390 15.177 1.00 96.56 115 VAL A C 1
ATOM 842 O O . VAL A 1 115 ? -2.706 -4.283 15.775 1.00 96.56 115 VAL A O 1
ATOM 845 N N . ASN A 1 116 ? -0.984 -5.551 15.064 1.00 96.19 116 ASN A N 1
ATOM 846 C CA . ASN A 1 116 ? -1.434 -6.843 15.590 1.00 96.19 116 ASN A CA 1
ATOM 847 C C . ASN A 1 116 ? -0.331 -7.498 16.428 1.00 96.19 116 ASN A C 1
ATOM 849 O O . ASN A 1 116 ? 0.371 -8.380 15.926 1.00 96.19 116 ASN A O 1
ATOM 853 N N . PRO A 1 117 ? -0.125 -7.068 17.685 1.00 93.75 117 PRO A N 1
ATOM 854 C CA . PRO A 1 117 ? 0.878 -7.666 18.567 1.00 93.75 117 PRO A CA 1
ATOM 855 C C . PRO A 1 117 ? 0.678 -9.176 18.783 1.00 93.75 117 PRO A C 1
ATOM 857 O O . PRO A 1 117 ? 1.640 -9.905 18.999 1.00 93.75 117 PRO A O 1
ATOM 860 N N . GLU A 1 118 ? -0.565 -9.653 18.691 1.00 94.00 118 GLU A N 1
ATOM 861 C CA . GLU A 1 118 ? -0.946 -11.064 18.787 1.00 94.00 118 GLU A CA 1
ATOM 862 C C . GLU A 1 118 ? -0.554 -11.901 17.560 1.00 94.00 118 GLU A C 1
ATOM 864 O O . GLU A 1 118 ? -0.618 -13.129 17.611 1.00 94.00 118 GLU A O 1
ATOM 869 N N . PHE A 1 119 ? -0.145 -11.258 16.461 1.00 96.56 119 PHE A N 1
ATOM 870 C CA . PHE A 1 119 ? 0.278 -11.918 15.228 1.00 96.56 119 PHE A CA 1
ATOM 871 C C . PHE A 1 119 ? 1.711 -11.498 14.839 1.00 96.56 119 PHE A C 1
ATOM 873 O O . PHE A 1 119 ? 1.898 -10.676 13.939 1.00 96.56 119 PHE A O 1
ATOM 880 N N . PRO A 1 120 ? 2.750 -12.086 15.472 1.00 94.62 120 PRO A N 1
ATOM 881 C CA . PRO A 1 120 ? 4.146 -11.655 15.319 1.00 94.62 120 PRO A CA 1
ATOM 882 C C . PRO A 1 120 ? 4.720 -11.784 13.902 1.00 94.62 120 PRO A C 1
ATOM 884 O O . PRO A 1 120 ? 5.731 -11.162 13.585 1.00 94.62 120 PRO A O 1
ATOM 887 N N . ALA A 1 121 ? 4.096 -12.598 13.044 1.00 96.62 121 ALA A N 1
ATOM 888 C CA . ALA A 1 121 ? 4.513 -12.761 11.654 1.00 96.62 121 ALA A CA 1
ATOM 889 C C . ALA A 1 121 ? 4.229 -11.519 10.788 1.00 96.62 121 ALA A C 1
ATOM 891 O O . ALA A 1 121 ? 4.837 -11.374 9.728 1.00 96.62 121 ALA A O 1
ATOM 892 N N . LEU A 1 122 ? 3.328 -10.626 11.223 1.00 97.62 122 LEU A N 1
ATOM 893 C CA . LEU A 1 122 ? 3.086 -9.343 10.569 1.00 97.62 122 LEU A CA 1
ATOM 894 C C . LEU A 1 122 ? 4.104 -8.315 11.053 1.00 97.62 122 LEU A C 1
ATOM 896 O O . LEU A 1 122 ? 4.009 -7.782 12.158 1.00 97.62 122 LEU A O 1
ATOM 900 N N . ARG A 1 123 ? 5.073 -8.023 10.191 1.00 96.94 123 ARG A N 1
ATOM 901 C CA . ARG A 1 123 ? 6.187 -7.126 10.487 1.00 96.94 123 ARG A CA 1
ATOM 902 C C . ARG A 1 123 ? 5.854 -5.707 10.025 1.00 96.94 123 ARG A C 1
ATOM 904 O O . ARG A 1 123 ? 5.843 -5.473 8.813 1.00 96.94 123 ARG A O 1
ATOM 911 N N . PRO A 1 124 ? 5.565 -4.756 10.933 1.00 96.56 124 PRO A N 1
ATOM 912 C CA . PRO A 1 124 ? 5.375 -3.362 10.552 1.00 96.56 124 PRO A CA 1
ATOM 913 C C . PRO A 1 124 ? 6.685 -2.825 9.973 1.00 96.56 124 PRO A C 1
ATOM 915 O O . PRO A 1 124 ? 7.752 -2.979 10.564 1.00 96.56 124 PRO A O 1
ATOM 918 N N . SER A 1 125 ? 6.611 -2.218 8.796 1.00 94.06 125 SER A N 1
ATOM 919 C CA . SER A 1 125 ? 7.764 -1.576 8.176 1.00 94.06 125 SER A CA 1
ATOM 920 C C . SER A 1 125 ? 7.310 -0.561 7.143 1.00 94.06 125 SER A C 1
ATOM 922 O O . SER A 1 125 ? 6.413 -0.832 6.336 1.00 94.06 125 SER A O 1
ATOM 924 N N . ALA A 1 126 ? 7.968 0.594 7.141 1.00 92.38 126 ALA A N 1
ATOM 925 C CA . ALA A 1 126 ? 7.892 1.559 6.060 1.00 92.38 126 ALA A CA 1
ATOM 926 C C . ALA A 1 126 ? 9.055 1.292 5.093 1.00 92.38 126 ALA A C 1
ATOM 928 O O . ALA A 1 126 ? 10.213 1.312 5.516 1.00 92.38 126 ALA A O 1
ATOM 929 N N . PRO A 1 127 ? 8.790 1.021 3.802 1.00 84.75 127 PRO A N 1
ATOM 930 C CA . PRO A 1 127 ? 9.851 0.941 2.816 1.00 84.75 127 PRO A CA 1
ATOM 931 C C . PRO A 1 127 ? 10.672 2.240 2.802 1.00 84.75 127 PRO A C 1
ATOM 933 O O . PRO A 1 127 ? 10.114 3.329 3.023 1.00 84.75 127 PRO A O 1
ATOM 936 N N . PRO A 1 128 ? 11.982 2.162 2.508 1.00 81.31 128 PRO A N 1
ATOM 937 C CA . PRO A 1 128 ? 12.780 3.357 2.281 1.00 81.31 128 PRO A CA 1
ATOM 938 C C . PRO A 1 128 ? 12.135 4.212 1.186 1.00 81.31 128 PRO A C 1
ATOM 940 O O . PRO A 1 128 ? 11.384 3.707 0.343 1.00 81.31 128 PRO A O 1
ATOM 943 N N . ALA A 1 129 ? 12.401 5.520 1.213 1.00 72.50 129 ALA A N 1
ATOM 944 C CA . ALA A 1 129 ? 11.913 6.414 0.170 1.00 72.50 129 ALA A CA 1
ATOM 945 C C . ALA A 1 129 ? 12.271 5.844 -1.207 1.00 72.50 129 ALA A C 1
ATOM 947 O O . ALA A 1 129 ? 13.408 5.432 -1.435 1.00 72.50 129 ALA A O 1
ATOM 948 N N . ALA A 1 130 ? 11.275 5.768 -2.091 1.00 67.12 130 ALA A N 1
ATOM 949 C CA . ALA A 1 130 ? 11.474 5.206 -3.412 1.00 67.12 130 ALA A CA 1
ATOM 950 C C . ALA A 1 130 ? 12.546 6.026 -4.137 1.00 67.12 130 ALA A C 1
ATOM 952 O O . ALA A 1 130 ? 12.368 7.218 -4.389 1.00 67.12 130 ALA A O 1
ATOM 953 N N . PHE A 1 131 ? 13.666 5.390 -4.464 1.00 61.62 131 PHE A N 1
ATOM 954 C CA . PHE A 1 131 ? 14.620 5.968 -5.395 1.00 61.62 131 PHE A CA 1
ATOM 955 C C . PHE A 1 131 ? 14.002 5.902 -6.792 1.00 61.62 131 PHE A C 1
ATOM 957 O O . PHE A 1 131 ? 13.463 4.865 -7.188 1.00 61.62 131 PHE A O 1
ATOM 964 N N . SER A 1 132 ? 14.056 7.007 -7.537 1.00 63.38 132 SER A N 1
ATOM 965 C CA . SER A 1 132 ? 13.616 7.019 -8.933 1.00 63.38 132 SER A CA 1
ATOM 966 C C . SER A 1 132 ? 14.466 6.030 -9.733 1.00 63.38 132 SER A C 1
ATOM 968 O O . SER A 1 132 ? 15.660 6.250 -9.927 1.00 63.38 132 SER A O 1
ATOM 970 N N . ASN A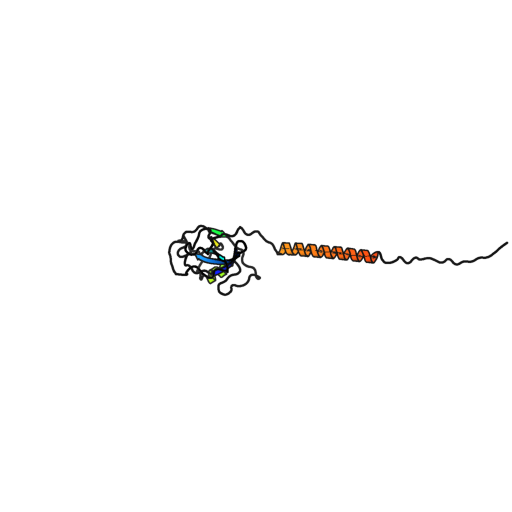 1 133 ? 13.862 4.925 -10.173 1.00 67.00 133 ASN A N 1
ATOM 971 C CA . ASN A 1 133 ? 14.501 3.949 -11.050 1.00 67.00 133 ASN A CA 1
ATOM 972 C C . ASN A 1 133 ? 13.914 4.078 -12.460 1.00 67.00 133 ASN A C 1
ATOM 974 O O . ASN A 1 133 ? 12.943 3.409 -12.821 1.00 67.00 133 ASN A O 1
ATOM 978 N N . ASN A 1 134 ? 14.470 4.996 -13.253 1.00 79.31 134 ASN A N 1
ATOM 979 C CA . ASN A 1 134 ? 13.993 5.252 -14.608 1.00 79.31 134 ASN A CA 1
ATOM 980 C C . ASN A 1 134 ? 14.532 4.198 -15.587 1.00 79.31 134 ASN A C 1
ATOM 982 O O . ASN A 1 134 ? 15.523 4.405 -16.291 1.00 79.31 134 ASN A O 1
ATOM 986 N N . HIS A 1 135 ? 13.837 3.065 -15.651 1.00 82.19 135 HIS A N 1
ATOM 987 C CA . HIS A 1 135 ? 14.171 1.956 -16.543 1.00 82.19 135 HIS A CA 1
ATOM 988 C C . HIS A 1 135 ? 14.239 2.351 -18.022 1.00 82.19 135 HIS A C 1
ATOM 990 O O . HIS A 1 135 ? 15.067 1.809 -18.752 1.00 82.19 135 HIS A O 1
ATOM 996 N N . LEU A 1 136 ? 13.420 3.309 -18.470 1.00 86.44 136 LEU A N 1
ATOM 997 C CA . LEU A 1 136 ? 13.458 3.782 -19.853 1.00 86.44 136 LEU A CA 1
ATOM 998 C C . LEU A 1 136 ? 14.774 4.507 -20.157 1.00 86.44 136 LEU A C 1
ATOM 1000 O O . LEU A 1 136 ? 15.379 4.258 -21.196 1.00 86.44 136 LEU A O 1
ATOM 1004 N N . GLY A 1 137 ? 15.249 5.350 -19.237 1.00 88.75 137 GLY A N 1
ATOM 1005 C CA . GLY A 1 137 ? 16.541 6.027 -19.374 1.00 88.75 137 GLY A CA 1
ATOM 1006 C C . GLY A 1 137 ? 17.708 5.039 -19.448 1.00 88.75 137 GLY A C 1
ATOM 1007 O O . GLY A 1 137 ? 18.582 5.165 -20.311 1.00 88.75 137 GLY A O 1
ATOM 1008 N N . TYR A 1 138 ? 17.681 3.997 -18.610 1.00 92.12 138 TYR A N 1
ATOM 1009 C CA . TYR A 1 138 ? 18.660 2.911 -18.693 1.00 92.12 138 TYR A CA 1
ATOM 1010 C C . TYR A 1 138 ? 18.578 2.184 -20.034 1.00 92.12 138 TYR A C 1
ATOM 1012 O O . TYR A 1 138 ? 19.602 2.001 -20.689 1.00 92.12 138 TYR A O 1
ATOM 1020 N N . ALA A 1 139 ? 17.375 1.819 -20.481 1.00 93.38 139 ALA A N 1
ATOM 1021 C CA . ALA A 1 139 ? 17.180 1.160 -21.766 1.00 93.38 139 ALA A CA 1
ATOM 1022 C C . ALA A 1 139 ? 17.727 2.009 -22.923 1.00 93.38 139 ALA A C 1
ATOM 1024 O O . ALA A 1 139 ? 18.499 1.506 -23.734 1.00 93.38 139 ALA A O 1
ATOM 1025 N N . MET A 1 140 ? 17.407 3.305 -22.968 1.00 96.06 140 MET A N 1
ATOM 1026 C CA . MET A 1 140 ? 17.928 4.228 -23.982 1.00 96.06 140 MET A CA 1
ATOM 1027 C C . MET A 1 140 ? 19.454 4.301 -23.965 1.00 96.06 140 MET A C 1
ATOM 1029 O O . MET A 1 140 ? 20.074 4.296 -25.025 1.00 96.06 140 MET A O 1
ATOM 1033 N N . THR A 1 141 ? 20.066 4.314 -22.780 1.00 96.62 141 THR A N 1
ATOM 1034 C CA . THR A 1 141 ? 21.528 4.293 -22.644 1.00 96.62 141 THR A CA 1
ATOM 1035 C C . THR A 1 141 ? 22.113 3.018 -23.247 1.00 96.62 141 THR A C 1
ATOM 1037 O O . THR A 1 141 ? 23.006 3.085 -24.089 1.00 96.62 141 THR A O 1
ATOM 1040 N N . TRP A 1 142 ? 21.578 1.853 -22.877 1.00 97.56 142 TRP A N 1
ATOM 1041 C CA . TRP A 1 142 ? 22.078 0.565 -23.359 1.00 97.56 142 TRP A CA 1
ATOM 1042 C C . TRP A 1 142 ? 21.873 0.375 -24.862 1.00 97.56 142 TRP A C 1
ATOM 1044 O O . TRP A 1 142 ? 22.811 0.002 -25.568 1.00 97.56 142 TRP A O 1
ATOM 1054 N N . PHE A 1 143 ? 20.680 0.681 -25.377 1.00 97.69 143 PHE A N 1
ATOM 1055 C CA . PHE A 1 143 ? 20.403 0.597 -26.810 1.00 97.69 143 PHE A CA 1
ATOM 1056 C C . PHE A 1 143 ? 21.199 1.637 -27.606 1.00 97.69 143 PHE A C 1
ATOM 1058 O O . PHE A 1 143 ? 21.706 1.318 -28.679 1.00 97.69 143 PHE A O 1
ATOM 1065 N N . GLY A 1 144 ? 21.384 2.847 -27.072 1.00 98.00 144 GLY A N 1
ATOM 1066 C CA . GLY A 1 144 ? 22.228 3.876 -27.679 1.00 98.00 144 GLY A CA 1
ATOM 1067 C C . GLY A 1 144 ? 23.691 3.440 -27.796 1.00 98.00 144 GLY A C 1
ATOM 1068 O O . GLY A 1 144 ? 24.281 3.553 -28.871 1.00 98.00 144 GLY A O 1
ATOM 1069 N N . LEU A 1 145 ? 24.258 2.866 -26.727 1.00 98.44 145 LEU A N 1
ATOM 1070 C CA . LEU A 1 145 ? 25.612 2.300 -26.741 1.00 98.44 145 LEU A CA 1
ATOM 1071 C C . LEU A 1 145 ? 25.737 1.144 -27.745 1.00 98.44 145 LEU A C 1
ATOM 1073 O O . LEU A 1 145 ? 26.704 1.100 -28.508 1.00 98.44 145 LEU A O 1
ATOM 1077 N N . ALA A 1 146 ? 24.751 0.244 -27.796 1.00 98.06 146 ALA A N 1
ATOM 1078 C CA . ALA A 1 146 ? 24.732 -0.857 -28.758 1.00 98.06 146 ALA A CA 1
ATOM 1079 C C . ALA A 1 146 ? 24.709 -0.350 -30.212 1.00 98.06 146 ALA A C 1
ATOM 1081 O O . ALA A 1 146 ? 25.493 -0.817 -31.040 1.00 98.06 146 ALA A O 1
ATOM 1082 N N . ILE A 1 147 ? 23.871 0.646 -30.521 1.00 98.38 147 ILE A N 1
ATOM 1083 C CA . ILE A 1 147 ? 23.789 1.263 -31.854 1.00 98.38 147 ILE A CA 1
ATOM 1084 C C . ILE A 1 147 ? 25.119 1.924 -32.238 1.00 98.38 147 ILE A C 1
ATOM 1086 O O . ILE A 1 147 ? 25.593 1.737 -33.360 1.00 98.38 147 ILE A O 1
ATOM 1090 N N . ALA A 1 148 ? 25.752 2.658 -31.317 1.00 98.06 148 ALA A N 1
ATOM 1091 C CA . ALA A 1 148 ? 27.050 3.284 -31.562 1.00 98.06 148 ALA A CA 1
ATOM 1092 C C . ALA A 1 148 ? 28.140 2.243 -31.871 1.00 98.06 148 ALA A C 1
ATOM 1094 O O . ALA A 1 148 ? 28.907 2.413 -32.824 1.00 98.06 148 ALA A O 1
ATOM 1095 N N . LEU A 1 149 ? 28.170 1.137 -31.119 1.00 98.19 149 LEU A N 1
ATOM 1096 C CA . LEU A 1 149 ? 29.115 0.040 -31.334 1.00 98.19 149 LEU A CA 1
ATOM 1097 C C . LEU A 1 149 ? 28.907 -0.628 -32.702 1.00 98.19 149 LEU A C 1
ATOM 1099 O O . LEU A 1 149 ? 29.875 -0.841 -33.434 1.00 98.19 149 LEU A O 1
ATOM 1103 N N . VAL A 1 150 ? 27.653 -0.899 -33.080 1.00 98.25 150 VAL A N 1
ATOM 1104 C CA . VAL A 1 150 ? 27.304 -1.428 -34.410 1.00 98.25 150 VAL A CA 1
ATOM 1105 C C . VAL A 1 150 ? 27.747 -0.461 -35.509 1.00 98.25 150 VAL A C 1
ATOM 1107 O O . VAL A 1 150 ? 28.387 -0.882 -36.474 1.00 98.25 150 VAL A O 1
ATOM 1110 N N . GLY A 1 151 ? 27.476 0.838 -35.358 1.00 97.56 151 GLY A N 1
ATOM 1111 C CA . GLY A 1 151 ? 27.889 1.866 -36.315 1.00 97.56 151 GLY A CA 1
ATOM 1112 C C . GLY A 1 151 ? 29.407 1.919 -36.508 1.00 97.56 151 GLY A C 1
ATOM 1113 O O . GLY A 1 151 ? 29.893 1.929 -37.643 1.00 97.56 151 GLY A O 1
ATOM 1114 N N . PHE A 1 152 ? 30.167 1.878 -35.410 1.00 97.31 152 PHE A N 1
ATOM 1115 C CA . PHE A 1 152 ? 31.628 1.832 -35.445 1.00 97.31 152 PHE A CA 1
ATOM 1116 C C . PHE A 1 152 ? 32.150 0.559 -36.126 1.00 97.31 152 PHE A C 1
ATOM 1118 O O . PHE A 1 152 ? 33.011 0.630 -37.007 1.00 97.31 152 PHE A O 1
ATOM 1125 N N . TYR A 1 153 ? 31.592 -0.601 -35.778 1.00 96.81 153 TYR A N 1
ATOM 1126 C CA . TYR A 1 153 ? 31.976 -1.885 -36.362 1.00 96.81 153 TYR A CA 1
ATOM 1127 C C . TYR A 1 153 ? 31.723 -1.935 -37.878 1.00 96.81 153 TYR A C 1
ATOM 1129 O O . TYR A 1 153 ? 32.615 -2.300 -38.650 1.00 96.81 153 TYR A O 1
ATOM 1137 N N . VAL A 1 154 ? 30.553 -1.474 -38.335 1.00 96.69 154 VAL A N 1
ATOM 1138 C CA . VAL A 1 154 ? 30.224 -1.365 -39.767 1.00 96.69 154 VAL A CA 1
ATOM 1139 C C . VAL A 1 154 ? 31.183 -0.411 -40.488 1.00 96.69 154 VAL A C 1
ATOM 1141 O O . VAL A 1 154 ? 31.632 -0.709 -41.599 1.00 96.69 154 VAL A O 1
ATOM 1144 N N . ALA A 1 155 ? 31.545 0.719 -39.872 1.00 95.56 155 ALA A N 1
ATOM 1145 C CA . ALA A 1 155 ? 32.509 1.656 -40.447 1.00 95.56 155 ALA A CA 1
ATOM 1146 C C . ALA A 1 155 ? 33.909 1.034 -40.607 1.00 95.56 155 ALA A C 1
ATOM 1148 O O . ALA A 1 155 ? 34.558 1.249 -41.636 1.00 95.56 155 ALA A O 1
ATOM 1149 N N . LEU A 1 156 ? 34.364 0.231 -39.637 1.00 94.81 156 LEU A N 1
ATOM 1150 C CA . LEU A 1 156 ? 35.627 -0.507 -39.732 1.00 94.81 156 LEU A CA 1
ATOM 1151 C C . LEU A 1 156 ? 35.612 -1.541 -40.863 1.00 94.81 156 LEU A C 1
ATOM 1153 O O . LEU A 1 156 ? 36.560 -1.584 -41.651 1.00 94.81 156 LEU A O 1
ATOM 1157 N N . LEU A 1 157 ? 34.542 -2.333 -40.983 1.00 93.75 157 LEU A N 1
ATOM 1158 C CA . LEU A 1 157 ? 34.402 -3.318 -42.060 1.00 93.75 157 LEU A CA 1
ATOM 1159 C C . LEU A 1 157 ? 34.449 -2.653 -43.441 1.00 93.75 157 LEU A C 1
ATOM 1161 O O . LEU A 1 157 ? 35.228 -3.071 -44.295 1.00 93.75 157 LEU A O 1
ATOM 1165 N N . ARG A 1 158 ? 33.711 -1.551 -43.633 1.00 91.19 158 ARG A N 1
ATOM 1166 C CA . ARG A 1 158 ? 33.721 -0.781 -44.892 1.00 91.19 158 ARG A CA 1
ATOM 1167 C C . ARG A 1 158 ? 35.086 -0.171 -45.227 1.00 91.19 158 ARG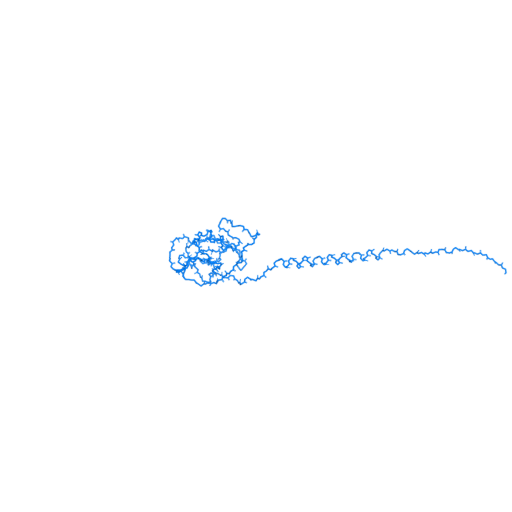 A C 1
ATOM 1169 O O . ARG A 1 158 ? 35.384 0.047 -46.399 1.00 91.19 158 ARG A O 1
ATOM 1176 N N . ARG A 1 159 ? 35.909 0.159 -44.224 1.00 87.12 159 ARG A N 1
ATOM 1177 C CA . ARG A 1 159 ? 37.279 0.661 -44.441 1.00 87.12 159 ARG A CA 1
ATOM 1178 C C . ARG A 1 159 ? 38.250 -0.449 -44.838 1.00 87.12 159 ARG A C 1
ATOM 1180 O O . ARG A 1 159 ? 39.133 -0.180 -45.646 1.00 87.12 159 ARG A O 1
ATOM 1187 N N . ARG A 1 160 ? 38.095 -1.664 -44.298 1.00 79.44 160 ARG A N 1
ATOM 1188 C CA . ARG A 1 160 ? 38.925 -2.825 -44.664 1.00 79.44 160 ARG A CA 1
ATOM 1189 C C . ARG A 1 160 ? 38.716 -3.222 -46.122 1.00 79.44 160 ARG A C 1
ATOM 1191 O O . ARG A 1 160 ? 39.671 -3.217 -46.883 1.00 79.44 160 ARG A O 1
ATOM 1198 N N . THR A 1 161 ? 37.466 -3.376 -46.552 1.00 73.75 161 THR A N 1
ATOM 1199 C CA . THR A 1 161 ? 37.147 -3.768 -47.937 1.00 73.75 161 THR A CA 1
ATOM 1200 C C . THR A 1 161 ? 37.605 -2.759 -48.997 1.00 73.75 161 THR A C 1
ATOM 1202 O O . THR A 1 161 ? 37.799 -3.130 -50.147 1.00 73.75 161 THR A O 1
ATOM 1205 N N . LYS A 1 162 ? 37.790 -1.477 -48.643 1.00 64.25 162 LYS A N 1
ATOM 1206 C CA . LYS A 1 162 ? 38.325 -0.452 -49.560 1.00 64.25 162 LYS A CA 1
ATOM 1207 C C . LYS A 1 162 ? 39.850 -0.487 -49.717 1.00 64.25 162 LYS A C 1
ATOM 1209 O O . LYS A 1 162 ? 40.346 0.083 -50.680 1.00 64.25 162 LYS A O 1
ATOM 1214 N N . LYS A 1 163 ? 40.589 -1.098 -48.783 1.00 58.09 163 LYS A N 1
ATOM 1215 C CA . LYS A 1 163 ? 42.055 -1.230 -48.864 1.00 58.09 163 LYS A CA 1
ATOM 1216 C C . LYS A 1 163 ? 42.510 -2.470 -49.643 1.00 58.09 163 LYS A C 1
ATOM 1218 O O . LYS A 1 163 ? 43.663 -2.505 -50.051 1.00 58.09 163 LYS A O 1
ATOM 1223 N N . ASP A 1 164 ? 41.604 -3.410 -49.909 1.00 56.06 164 ASP A N 1
ATOM 1224 C CA . ASP A 1 164 ? 41.909 -4.696 -50.551 1.00 56.06 164 ASP A CA 1
ATOM 1225 C C . ASP A 1 164 ? 41.561 -4.741 -52.052 1.00 56.06 164 ASP A C 1
ATOM 1227 O O . ASP A 1 164 ? 41.464 -5.821 -52.624 1.00 56.06 164 ASP A O 1
ATOM 1231 N N . VAL A 1 165 ? 41.371 -3.593 -52.715 1.00 52.78 165 VAL A N 1
ATOM 1232 C CA . VAL A 1 165 ? 41.324 -3.535 -54.188 1.00 52.78 165 VAL A CA 1
ATOM 1233 C C . VAL A 1 165 ? 42.758 -3.309 -54.676 1.00 52.78 165 VAL A C 1
ATOM 1235 O O . VAL A 1 165 ? 43.266 -2.197 -54.502 1.00 52.78 165 VAL A O 1
ATOM 1238 N N . PRO A 1 166 ? 43.446 -4.316 -55.254 1.00 46.41 166 PRO A N 1
ATOM 1239 C CA . PRO A 1 166 ? 44.770 -4.115 -55.818 1.00 46.41 166 PRO A CA 1
ATOM 1240 C C . PRO A 1 166 ? 44.654 -3.088 -56.938 1.00 46.41 166 PRO A C 1
ATOM 1242 O O . PRO A 1 166 ? 43.881 -3.258 -57.880 1.00 46.41 166 PRO A O 1
ATOM 1245 N N . GLN A 1 167 ? 45.406 -2.002 -56.813 1.00 51.94 167 GLN A N 1
ATOM 1246 C CA . GLN A 1 167 ? 45.585 -1.039 -57.883 1.00 51.94 167 GLN A CA 1
ATOM 1247 C C . GLN A 1 167 ? 46.303 -1.777 -59.021 1.00 51.94 167 GLN A C 1
ATOM 1249 O O . GLN A 1 167 ? 47.502 -2.037 -58.938 1.00 51.94 167 GLN A O 1
ATOM 1254 N N . GLU A 1 168 ? 45.543 -2.213 -60.025 1.00 45.19 168 GLU A N 1
ATOM 1255 C CA . GLU A 1 168 ? 46.039 -2.965 -61.173 1.00 45.19 168 GLU A CA 1
ATOM 1256 C C . GLU A 1 168 ? 47.170 -2.167 -61.838 1.00 45.19 168 GLU A C 1
ATOM 1258 O O . GLU A 1 168 ? 46.988 -1.043 -62.315 1.00 45.19 168 GLU A O 1
ATOM 1263 N N . ALA A 1 169 ? 48.382 -2.715 -61.763 1.00 47.06 169 ALA A N 1
ATOM 1264 C CA . ALA A 1 169 ? 49.592 -2.085 -62.253 1.00 47.06 169 ALA A CA 1
ATOM 1265 C C . ALA A 1 169 ? 49.509 -1.924 -63.777 1.00 47.06 169 ALA A C 1
ATOM 1267 O O . ALA A 1 169 ? 49.601 -2.900 -64.521 1.00 47.06 169 ALA A O 1
ATOM 1268 N N . SER A 1 170 ? 49.397 -0.685 -64.264 1.00 45.62 170 SER A N 1
ATOM 1269 C CA . SER A 1 170 ? 49.561 -0.385 -65.686 1.00 45.62 170 SER A CA 1
ATOM 1270 C C . SER A 1 170 ? 51.045 -0.483 -66.068 1.00 45.62 170 SER A C 1
ATOM 1272 O O . SER A 1 170 ? 51.742 0.525 -66.205 1.00 45.62 170 SER A O 1
ATOM 1274 N N . HIS A 1 171 ? 51.561 -1.699 -66.236 1.00 43.56 171 HIS A N 1
ATOM 1275 C CA . HIS A 1 171 ? 52.876 -1.911 -66.830 1.00 43.56 171 HIS A CA 1
ATOM 1276 C C . HIS A 1 171 ? 52.734 -1.844 -68.360 1.00 43.56 171 HIS A C 1
ATOM 1278 O O . HIS A 1 171 ? 52.442 -2.835 -69.026 1.00 43.56 171 HIS A O 1
ATOM 1284 N N . ARG A 1 172 ? 52.896 -0.645 -68.940 1.00 45.75 172 ARG A N 1
ATOM 1285 C CA . ARG A 1 172 ? 53.041 -0.482 -70.397 1.00 45.75 172 ARG A CA 1
ATOM 1286 C C . ARG A 1 172 ? 54.314 -1.204 -70.844 1.00 45.75 172 ARG A C 1
ATOM 1288 O O . ARG A 1 172 ? 55.417 -0.732 -70.586 1.00 45.75 172 ARG A O 1
ATOM 1295 N N . VAL A 1 173 ? 54.158 -2.313 -71.560 1.00 47.69 173 VAL A N 1
ATOM 1296 C CA . VAL A 1 173 ? 55.234 -2.936 -72.337 1.00 47.69 173 VAL A CA 1
ATOM 1297 C C . VAL A 1 173 ? 55.529 -2.029 -73.535 1.00 47.69 173 VAL A C 1
ATOM 1299 O O . VAL A 1 173 ? 54.746 -1.962 -74.481 1.00 47.69 173 VAL A O 1
ATOM 1302 N N . ARG A 1 174 ? 56.640 -1.283 -73.491 1.00 44.91 174 ARG A N 1
ATOM 1303 C CA . ARG A 1 174 ? 57.209 -0.633 -74.680 1.00 44.91 174 ARG A CA 1
ATOM 1304 C C . ARG A 1 174 ? 58.103 -1.660 -75.368 1.00 44.91 174 ARG A C 1
ATOM 1306 O O . ARG A 1 174 ? 59.161 -2.000 -74.853 1.00 44.91 174 ARG A O 1
ATOM 1313 N N . GLY A 1 175 ? 57.593 -2.182 -76.480 1.00 43.56 175 GLY A N 1
ATOM 1314 C CA . GLY A 1 175 ? 58.236 -3.192 -77.306 1.00 43.56 175 GLY A CA 1
ATOM 1315 C C . GLY A 1 175 ? 59.602 -2.764 -77.836 1.00 43.56 175 GLY A C 1
ATOM 1316 O O . GLY A 1 175 ? 59.839 -1.600 -78.159 1.00 43.56 175 GLY A O 1
ATOM 1317 N N . ASP A 1 176 ? 60.455 -3.775 -77.896 1.00 48.19 176 ASP A N 1
ATOM 1318 C CA . ASP A 1 176 ? 61.768 -3.850 -78.513 1.00 48.19 176 ASP A CA 1
ATOM 1319 C C . ASP A 1 176 ? 61.727 -3.452 -80.004 1.00 48.19 176 ASP A C 1
ATOM 1321 O O . ASP A 1 176 ? 60.832 -3.868 -80.746 1.00 48.19 176 ASP A O 1
ATOM 1325 N N . ARG A 1 177 ? 62.709 -2.661 -80.450 1.00 44.59 177 ARG A N 1
ATOM 1326 C CA . ARG A 1 177 ? 63.141 -2.612 -81.854 1.00 44.59 177 ARG A CA 1
ATOM 1327 C C . ARG A 1 177 ? 64.625 -2.245 -81.910 1.00 44.59 177 ARG A C 1
ATOM 1329 O O . ARG A 1 177 ? 64.991 -1.073 -81.900 1.00 44.59 177 ARG A O 1
ATOM 1336 N N . LYS A 1 178 ? 65.458 -3.286 -81.963 1.00 45.75 178 LYS A N 1
ATOM 1337 C CA . LYS A 1 178 ? 66.796 -3.282 -82.573 1.00 45.75 178 LYS A CA 1
ATOM 1338 C C . LYS A 1 178 ? 66.748 -2.821 -84.034 1.00 45.75 178 LYS A C 1
ATOM 1340 O O . LYS A 1 178 ? 65.840 -3.232 -84.743 1.00 45.75 178 LYS A O 1
ATOM 1345 N N . GLU A 1 179 ? 67.778 -2.078 -84.437 1.00 44.16 179 GLU A N 1
ATOM 1346 C CA . GLU A 1 179 ? 68.505 -2.062 -85.729 1.00 44.16 179 GLU A CA 1
ATOM 1347 C C . GLU A 1 179 ? 69.422 -0.816 -85.693 1.00 44.16 179 GLU A C 1
ATOM 1349 O O . GLU A 1 179 ? 69.015 0.206 -85.152 1.00 44.16 179 GLU A O 1
ATOM 1354 N N . GLU A 1 180 ? 70.655 -0.741 -86.187 1.00 43.25 180 GLU A N 1
ATOM 1355 C CA . GLU A 1 180 ? 71.660 -1.669 -86.708 1.00 43.25 180 GLU A CA 1
ATOM 1356 C C . GLU A 1 180 ? 72.961 -0.838 -86.868 1.00 43.25 180 GLU A C 1
ATOM 1358 O O . GLU A 1 180 ? 72.926 0.389 -86.939 1.00 43.25 180 GLU A O 1
ATOM 1363 N N . LYS A 1 181 ? 74.106 -1.526 -86.864 1.00 43.22 181 LYS A N 1
ATOM 1364 C CA . LYS A 1 181 ? 75.471 -1.060 -87.176 1.00 43.22 181 LYS A CA 1
ATOM 1365 C C . LYS A 1 181 ? 75.570 -0.049 -88.339 1.00 43.22 181 LYS A C 1
ATOM 1367 O O . LYS A 1 181 ? 75.047 -0.323 -89.413 1.00 43.22 181 LYS A O 1
ATOM 1372 N N . SER A 1 182 ? 76.449 0.950 -88.207 1.00 43.56 182 SER A N 1
ATOM 1373 C CA . SER A 1 182 ? 77.783 0.968 -88.849 1.00 43.56 182 SER A CA 1
ATOM 1374 C C . SER A 1 182 ? 78.646 2.110 -88.322 1.00 43.56 182 SER A C 1
ATOM 1376 O O . SER A 1 182 ? 78.079 3.115 -87.848 1.00 43.56 182 SER A O 1
#

Foldseek 3Di:
DFFPQQQADWFWEWDADPNATWTWTWAWGDPVPHQEIAIEGQATAGPVDPDDGHHDDGRHDDDFDWDKDADDADDPPADDDDPRYGHDPHQVVRCVSSVPDGHYDRIHTFTPDHSHPVDVSGHGDDDDDDDDDPVVVVVCVVVVVVVVVVVVVVVVVVVVVVVPDPPPDPPDPPDDDDDDDD

Radius of gyration: 34.74 Å; chains: 1; bounding box: 95×32×108 Å